Protein AF-Q52453-F1 (afdb_monomer_lite)

Secondary structure (DSSP, 8-state):
---HHHHHHHT-HHHHHPPPP---SS--HHHHHHHHHHHHHHHTTS----GGG--HHHHHHHHTTSS-TTT-

Sequence (72 aa):
MTSSAAAIRLGFEPFVNASPVELRTNWSDSDVQAVISATYRQVFGNEHLMLSERLTSAESLLASGNISVREF

Radius of gyration: 14.81 Å; chains: 1; bounding box: 39×23×34 Å

pLDDT: mean 90.71, std 7.8, range [49.72, 96.44]

Structure (mmCIF, N/CA/C/O backbone):
data_AF-Q52453-F1
#
_entry.id   AF-Q52453-F1
#
loop_
_atom_site.group_PDB
_atom_site.id
_atom_site.type_symbol
_atom_site.label_atom_id
_atom_site.label_alt_id
_atom_site.label_comp_id
_atom_site.label_asym_id
_atom_site.label_entity_id
_atom_site.label_seq_id
_atom_site.pdbx_PDB_ins_code
_atom_site.Cartn_x
_atom_site.Cartn_y
_atom_site.Cartn_z
_atom_site.occupancy
_atom_site.B_iso_or_equiv
_atom_site.auth_seq_id
_atom_site.auth_comp_id
_atom_site.auth_asym_id
_atom_site.auth_atom_id
_atom_site.pdbx_PDB_model_num
ATOM 1 N N . MET A 1 1 ? 24.808 -11.975 -4.281 1.00 49.72 1 MET A N 1
ATOM 2 C CA . MET A 1 1 ? 24.545 -10.523 -4.344 1.00 49.72 1 MET A CA 1
ATOM 3 C C . MET A 1 1 ? 24.989 -10.027 -5.705 1.00 49.72 1 MET A C 1
ATOM 5 O O . MET A 1 1 ? 26.163 -10.165 -6.026 1.00 49.72 1 MET A O 1
ATOM 9 N N . THR A 1 2 ? 24.062 -9.560 -6.542 1.00 55.91 2 THR A N 1
ATOM 10 C CA . THR A 1 2 ? 24.410 -8.894 -7.806 1.00 55.91 2 THR A CA 1
ATOM 11 C C . THR A 1 2 ? 25.260 -7.669 -7.486 1.00 55.91 2 THR A C 1
ATOM 13 O O . THR A 1 2 ? 24.922 -6.923 -6.569 1.00 55.91 2 THR A O 1
ATOM 16 N N . SER A 1 3 ? 26.379 -7.473 -8.185 1.00 67.00 3 SER A N 1
ATOM 17 C CA . SER A 1 3 ? 27.201 -6.280 -7.979 1.00 67.00 3 SER A CA 1
ATOM 18 C C . SER A 1 3 ? 26.349 -5.035 -8.244 1.00 67.00 3 SER A C 1
ATOM 20 O O . SER A 1 3 ? 25.575 -5.008 -9.201 1.00 67.00 3 SER A O 1
ATOM 22 N N . SER A 1 4 ? 26.481 -4.007 -7.401 1.00 79.94 4 SER A N 1
ATOM 23 C CA . SER A 1 4 ? 25.763 -2.727 -7.542 1.00 79.94 4 SER A CA 1
ATOM 24 C C . SER A 1 4 ? 25.820 -2.188 -8.986 1.00 79.94 4 SER A C 1
ATOM 26 O O . SER A 1 4 ? 24.815 -1.730 -9.521 1.00 79.94 4 SER A O 1
ATOM 28 N N . ALA A 1 5 ? 26.941 -2.394 -9.688 1.00 85.25 5 ALA A N 1
ATOM 29 C CA . ALA A 1 5 ? 27.105 -2.033 -11.096 1.00 85.25 5 ALA A CA 1
ATOM 30 C C . ALA A 1 5 ? 26.092 -2.694 -12.057 1.00 85.25 5 ALA A C 1
ATOM 32 O O . ALA A 1 5 ? 25.657 -2.055 -13.013 1.00 85.25 5 ALA A O 1
ATOM 33 N N . ALA A 1 6 ? 25.712 -3.957 -11.835 1.00 88.19 6 ALA A N 1
ATOM 34 C CA . ALA A 1 6 ? 24.708 -4.635 -12.657 1.00 88.19 6 ALA A CA 1
ATOM 35 C C . ALA A 1 6 ? 23.295 -4.097 -12.383 1.00 88.19 6 ALA A C 1
ATOM 37 O O . ALA A 1 6 ? 22.538 -3.870 -13.326 1.00 88.19 6 ALA A O 1
ATOM 38 N N . ALA A 1 7 ? 22.971 -3.833 -11.113 1.00 89.25 7 ALA A N 1
ATOM 39 C CA . ALA A 1 7 ? 21.682 -3.266 -10.718 1.00 89.25 7 ALA A CA 1
ATOM 40 C C . ALA A 1 7 ? 21.468 -1.858 -11.294 1.00 89.25 7 ALA A C 1
ATOM 42 O O . ALA A 1 7 ? 20.376 -1.549 -11.768 1.00 89.25 7 ALA A O 1
ATOM 43 N N . ILE A 1 8 ? 22.529 -1.041 -11.334 1.00 89.00 8 ILE A N 1
ATOM 44 C CA . ILE A 1 8 ? 22.501 0.294 -11.950 1.00 89.00 8 ILE A CA 1
ATOM 45 C C . ILE A 1 8 ? 22.187 0.193 -13.448 1.00 89.00 8 ILE A C 1
ATOM 47 O O . ILE A 1 8 ? 21.319 0.903 -13.944 1.00 89.00 8 ILE A O 1
ATOM 51 N N . ARG A 1 9 ? 22.854 -0.712 -14.180 1.00 91.56 9 ARG A N 1
ATOM 52 C CA . ARG A 1 9 ? 22.670 -0.854 -15.639 1.00 91.56 9 ARG A CA 1
ATOM 53 C C . ARG A 1 9 ? 21.272 -1.310 -16.033 1.00 91.56 9 ARG A C 1
ATOM 55 O O . ARG A 1 9 ? 20.789 -0.932 -17.093 1.00 91.56 9 ARG A O 1
ATOM 62 N N . LEU A 1 10 ? 20.660 -2.150 -15.207 1.00 91.38 10 LEU A N 1
ATOM 63 C CA . LEU A 1 10 ? 19.344 -2.716 -15.475 1.00 91.38 10 LEU A CA 1
ATOM 64 C C . LEU A 1 10 ? 18.207 -1.890 -14.835 1.00 91.38 10 LEU A C 1
ATOM 66 O O . LEU A 1 10 ? 17.044 -2.247 -14.984 1.00 91.38 10 LEU A O 1
ATOM 70 N N . GLY A 1 11 ? 18.537 -0.807 -14.119 1.00 89.00 11 GLY A N 1
ATOM 71 C CA . GLY A 1 11 ? 17.573 0.151 -13.572 1.00 89.00 11 GLY A CA 1
ATOM 72 C C . GLY A 1 11 ? 16.849 -0.278 -12.293 1.00 89.00 11 GLY A C 1
ATOM 73 O O . GLY A 1 11 ? 15.895 0.387 -11.906 1.00 89.00 11 GLY A O 1
ATOM 74 N N . PHE A 1 12 ? 17.278 -1.352 -11.618 1.00 90.75 12 PHE A N 1
ATOM 75 C CA . PHE A 1 12 ? 16.634 -1.828 -10.381 1.00 90.75 12 PHE A CA 1
ATOM 76 C C . PHE A 1 12 ? 17.430 -1.531 -9.102 1.00 90.75 12 PHE A C 1
ATOM 78 O O . PHE A 1 12 ? 17.043 -1.978 -8.026 1.00 90.75 12 PHE A O 1
ATOM 85 N N . GLU A 1 13 ? 18.521 -0.763 -9.192 1.00 89.62 13 GLU A N 1
ATOM 86 C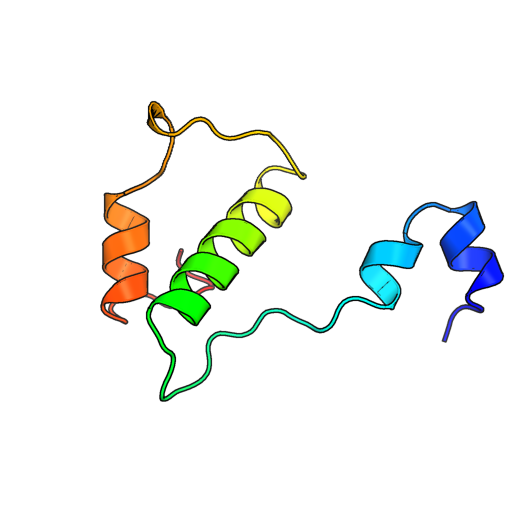 CA . GLU A 1 13 ? 19.331 -0.352 -8.033 1.00 89.62 13 GLU A CA 1
ATOM 87 C C . GLU A 1 13 ? 18.518 0.239 -6.864 1.00 89.62 13 GLU A C 1
ATOM 89 O O . GLU A 1 13 ? 18.758 -0.210 -5.737 1.00 89.62 13 GLU A O 1
ATOM 94 N N . PRO A 1 14 ? 17.498 1.098 -7.083 1.00 86.50 14 PRO A N 1
ATOM 95 C CA . PRO A 1 14 ? 16.705 1.644 -5.983 1.00 86.50 14 PRO A CA 1
ATOM 96 C C . PRO A 1 14 ? 16.015 0.568 -5.138 1.00 86.50 14 PRO A C 1
ATOM 98 O O . PRO A 1 14 ? 15.845 0.738 -3.936 1.00 86.50 14 PRO A O 1
ATOM 101 N N . PHE A 1 15 ? 15.652 -0.564 -5.747 1.00 86.88 15 PHE A N 1
ATOM 102 C CA . PHE A 1 15 ? 14.990 -1.677 -5.064 1.00 86.88 15 PHE A CA 1
ATOM 103 C C . PHE A 1 15 ? 15.973 -2.617 -4.362 1.00 86.88 15 PHE A C 1
ATOM 105 O O . PHE A 1 15 ? 15.576 -3.342 -3.457 1.00 86.88 15 PHE A O 1
ATOM 112 N N . VAL A 1 16 ? 17.252 -2.616 -4.755 1.00 85.88 16 VAL A N 1
ATOM 113 C CA . VAL A 1 16 ? 18.288 -3.431 -4.096 1.00 85.88 16 VAL A CA 1
ATOM 114 C C . VAL A 1 16 ? 18.658 -2.847 -2.739 1.00 85.88 16 VAL A C 1
ATOM 116 O O . VAL A 1 16 ? 18.886 -3.593 -1.791 1.00 85.88 16 VAL A O 1
ATOM 119 N N . ASN A 1 17 ? 18.729 -1.518 -2.659 1.00 82.81 17 ASN A N 1
ATOM 120 C CA . ASN A 1 17 ? 19.153 -0.801 -1.458 1.00 82.81 17 ASN A CA 1
ATOM 121 C C . ASN A 1 17 ? 17.979 -0.376 -0.561 1.00 82.81 17 ASN A C 1
ATOM 123 O O . ASN A 1 17 ? 18.202 0.115 0.545 1.00 82.81 17 ASN A O 1
ATOM 127 N N . ALA A 1 18 ? 16.737 -0.557 -1.015 1.00 86.94 18 ALA A N 1
ATOM 128 C CA . ALA A 1 18 ? 15.559 -0.265 -0.214 1.00 86.94 18 ALA A CA 1
ATOM 129 C C . ALA A 1 18 ? 15.359 -1.328 0.874 1.00 86.94 18 ALA A C 1
ATOM 131 O O . ALA A 1 18 ? 15.223 -2.519 0.590 1.00 86.94 18 ALA A O 1
ATOM 132 N N . SER A 1 19 ? 15.283 -0.885 2.129 1.00 88.94 19 SER A N 1
ATOM 133 C CA . SER A 1 19 ? 14.816 -1.738 3.220 1.00 88.94 19 SER A CA 1
ATOM 134 C C . SER A 1 19 ? 13.356 -2.145 2.979 1.00 88.94 19 SER A C 1
ATOM 136 O O . SER A 1 19 ? 12.559 -1.295 2.565 1.00 88.94 19 SER A O 1
ATOM 138 N N . PRO A 1 20 ? 12.976 -3.404 3.262 1.00 91.12 20 PRO A N 1
ATOM 139 C CA . PRO A 1 20 ? 11.583 -3.826 3.215 1.00 91.12 20 PRO A CA 1
ATOM 140 C C . PRO A 1 20 ? 10.700 -2.923 4.081 1.00 91.12 20 PRO A C 1
ATOM 142 O O . PRO A 1 20 ? 11.067 -2.569 5.203 1.00 91.12 20 PRO A O 1
ATOM 145 N N . VAL A 1 21 ? 9.533 -2.555 3.554 1.00 93.12 21 VAL A N 1
ATOM 146 C CA . VAL A 1 21 ? 8.521 -1.814 4.310 1.00 93.12 21 VAL A CA 1
ATOM 147 C C . VAL A 1 21 ? 7.645 -2.828 5.035 1.00 93.12 21 VAL A C 1
ATOM 149 O O . VAL A 1 21 ? 6.971 -3.641 4.404 1.00 93.12 21 VAL A O 1
ATOM 152 N N . GLU A 1 22 ? 7.677 -2.793 6.364 1.00 92.88 22 GLU A N 1
ATOM 153 C CA . GLU A 1 22 ? 6.993 -3.750 7.233 1.00 92.88 22 GLU A CA 1
ATOM 154 C C . GLU A 1 22 ? 6.155 -3.007 8.278 1.00 92.88 22 GLU A C 1
ATOM 156 O O . GLU A 1 22 ? 6.641 -2.067 8.905 1.00 92.88 22 GLU A O 1
ATOM 161 N N . LEU A 1 23 ? 4.929 -3.472 8.533 1.00 93.44 23 LEU A N 1
ATOM 162 C CA . LEU A 1 23 ? 4.113 -2.990 9.649 1.00 93.44 23 LEU A CA 1
ATOM 163 C C . LEU A 1 23 ? 4.284 -3.940 10.847 1.00 93.44 23 LEU A C 1
ATOM 165 O O . LEU A 1 23 ? 3.704 -5.026 10.873 1.00 93.44 23 LEU A O 1
ATOM 169 N N . ARG A 1 24 ? 5.110 -3.559 11.830 1.00 89.94 24 ARG A N 1
ATOM 170 C CA . ARG A 1 24 ? 5.371 -4.356 13.048 1.00 89.94 24 ARG A CA 1
ATOM 171 C C . ARG A 1 24 ? 4.509 -3.891 14.216 1.00 89.94 24 ARG A C 1
ATOM 173 O O . ARG A 1 24 ? 4.140 -2.729 14.276 1.00 89.94 24 ARG A O 1
ATOM 180 N N . THR A 1 25 ? 4.221 -4.780 15.170 1.00 86.69 25 THR A N 1
ATOM 181 C CA . THR A 1 25 ? 3.520 -4.438 16.425 1.00 86.69 25 THR A CA 1
ATOM 182 C C . THR A 1 25 ? 4.131 -3.213 17.110 1.00 86.69 25 THR A C 1
ATOM 184 O O . THR A 1 25 ? 5.354 -3.090 17.153 1.00 86.69 25 THR A O 1
ATOM 187 N N . ASN A 1 26 ? 3.275 -2.364 17.693 1.00 89.56 26 ASN A N 1
ATOM 188 C CA . ASN A 1 26 ? 3.596 -1.013 18.189 1.00 89.56 26 ASN A CA 1
ATOM 189 C C . ASN A 1 26 ? 3.890 0.006 17.076 1.00 89.56 26 ASN A C 1
ATOM 191 O O . ASN A 1 26 ? 4.732 0.887 17.245 1.00 89.56 26 ASN A O 1
ATOM 195 N N . TRP A 1 27 ? 3.203 -0.128 15.942 1.00 91.81 27 TRP A N 1
ATOM 196 C CA . TRP A 1 27 ? 3.264 0.837 14.853 1.00 91.81 27 TRP A CA 1
ATOM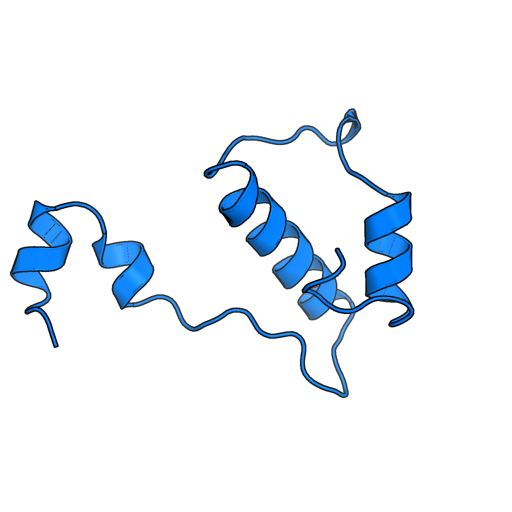 197 C C . TRP A 1 27 ? 2.605 2.163 15.242 1.00 91.81 27 TRP A C 1
ATOM 199 O O . TRP A 1 27 ? 1.663 2.218 16.034 1.00 91.81 27 TRP A O 1
ATOM 209 N N . SER A 1 28 ? 3.127 3.236 14.662 1.00 93.88 28 SER A N 1
ATOM 210 C CA . SER A 1 28 ? 2.570 4.583 14.723 1.00 93.88 28 SER A CA 1
ATOM 211 C C . SER A 1 28 ? 1.683 4.872 13.510 1.00 93.88 28 SER A C 1
ATOM 213 O O . SER A 1 28 ? 1.790 4.211 12.475 1.00 93.88 28 SER A O 1
ATOM 215 N N . ASP A 1 29 ? 0.865 5.924 13.586 1.00 93.06 29 ASP A N 1
ATOM 216 C CA . ASP A 1 29 ? 0.082 6.392 12.432 1.00 93.06 29 ASP A CA 1
ATOM 217 C C . ASP A 1 29 ? 0.976 6.732 11.226 1.00 93.06 29 ASP A C 1
ATOM 219 O O . ASP A 1 29 ? 0.598 6.497 10.076 1.00 93.06 29 ASP A O 1
ATOM 223 N N . SER A 1 30 ? 2.194 7.233 11.468 1.00 94.69 30 SER A N 1
ATOM 224 C CA . SER A 1 30 ? 3.171 7.476 10.402 1.00 94.69 30 SER A CA 1
ATOM 225 C C . SER A 1 30 ? 3.641 6.194 9.720 1.00 94.69 30 SER A C 1
ATOM 227 O O . SER A 1 30 ? 3.810 6.199 8.500 1.00 94.69 30 SER A O 1
ATOM 229 N N . ASP A 1 31 ? 3.804 5.098 10.465 1.00 94.75 31 ASP A N 1
ATOM 230 C CA . ASP A 1 31 ? 4.209 3.811 9.889 1.00 94.75 31 ASP A CA 1
ATOM 231 C C . ASP A 1 31 ? 3.107 3.258 8.982 1.00 94.75 31 ASP A C 1
ATOM 233 O O . ASP A 1 31 ? 3.382 2.791 7.876 1.00 94.75 31 ASP A O 1
ATOM 237 N N . VAL A 1 32 ? 1.843 3.393 9.397 1.00 95.56 32 VAL A N 1
ATOM 238 C CA . VAL A 1 32 ? 0.690 2.992 8.579 1.00 95.56 32 VAL A CA 1
ATOM 239 C C . VAL A 1 32 ? 0.629 3.792 7.285 1.00 95.56 32 VAL A C 1
ATOM 241 O O . VAL A 1 32 ? 0.489 3.210 6.211 1.00 95.56 32 VAL A O 1
ATOM 244 N N . GLN A 1 33 ? 0.780 5.117 7.346 1.00 94.88 33 GLN A N 1
ATOM 245 C CA . GLN A 1 33 ? 0.766 5.949 6.138 1.00 94.88 33 GLN A CA 1
ATOM 246 C C . GLN A 1 33 ? 1.945 5.639 5.203 1.00 94.88 33 GLN A C 1
ATOM 248 O O . GLN A 1 33 ? 1.779 5.653 3.976 1.00 94.88 33 GLN A O 1
ATOM 253 N N . ALA A 1 34 ? 3.120 5.318 5.755 1.00 94.81 34 ALA A N 1
ATOM 254 C CA . ALA A 1 34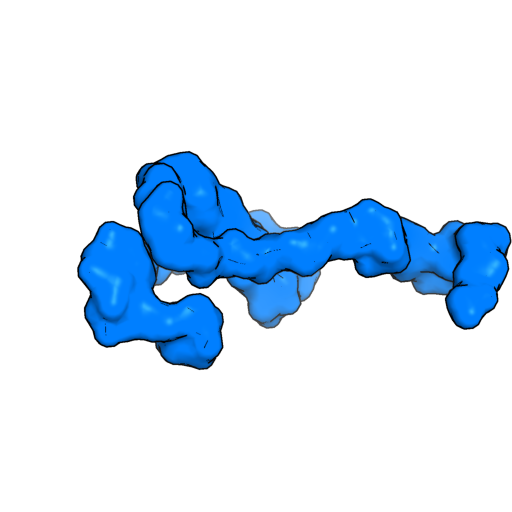 ? 4.274 4.883 4.974 1.00 94.81 34 ALA A CA 1
ATOM 255 C C . ALA A 1 34 ? 4.000 3.556 4.250 1.00 94.81 34 ALA A C 1
ATOM 257 O O . ALA A 1 34 ? 4.298 3.443 3.058 1.00 94.81 34 ALA A O 1
ATOM 258 N N . VAL A 1 35 ? 3.378 2.591 4.935 1.00 95.94 35 VAL A N 1
ATOM 259 C CA . VAL A 1 35 ? 2.974 1.299 4.361 1.00 95.94 35 VAL A CA 1
ATOM 260 C C . VAL A 1 35 ? 1.922 1.493 3.272 1.00 95.94 35 VAL A C 1
ATOM 262 O O . VAL A 1 35 ? 2.138 1.021 2.163 1.00 95.94 35 VAL A O 1
ATOM 265 N N . ILE A 1 36 ? 0.854 2.259 3.519 1.00 95.62 36 ILE A N 1
ATOM 266 C CA . ILE A 1 36 ? -0.186 2.558 2.515 1.00 95.62 36 ILE A CA 1
ATOM 267 C C . ILE A 1 36 ? 0.439 3.148 1.243 1.00 95.62 36 ILE A C 1
ATOM 269 O O . ILE A 1 36 ? 0.184 2.686 0.130 1.00 95.62 36 ILE A O 1
ATOM 273 N N . SER A 1 37 ? 1.315 4.142 1.403 1.00 93.75 37 SER A N 1
ATOM 274 C CA . SER A 1 37 ? 1.983 4.808 0.279 1.00 93.75 37 SER A CA 1
ATOM 275 C C . SER A 1 37 ? 2.965 3.888 -0.457 1.00 93.75 37 SER A C 1
ATOM 277 O O . SER A 1 37 ? 3.179 4.036 -1.662 1.00 93.75 37 SER A O 1
ATOM 279 N N . ALA A 1 38 ? 3.613 2.961 0.252 1.00 94.62 38 ALA A N 1
ATOM 280 C CA . ALA A 1 38 ? 4.466 1.942 -0.353 1.00 94.62 38 ALA A CA 1
ATOM 281 C C . ALA A 1 38 ? 3.634 0.907 -1.123 1.00 94.62 38 ALA A C 1
ATOM 283 O O . ALA A 1 38 ? 3.989 0.588 -2.255 1.00 94.62 38 ALA A O 1
ATOM 284 N N . THR A 1 39 ? 2.506 0.455 -0.568 1.00 95.06 39 THR A N 1
ATOM 285 C CA . THR A 1 39 ? 1.592 -0.487 -1.222 1.00 95.06 39 THR A CA 1
ATOM 286 C C . THR A 1 39 ? 1.038 0.093 -2.512 1.00 95.06 39 THR A C 1
ATOM 288 O O . THR A 1 39 ? 1.142 -0.562 -3.543 1.00 95.06 39 THR A O 1
ATOM 291 N N . TYR A 1 40 ? 0.541 1.33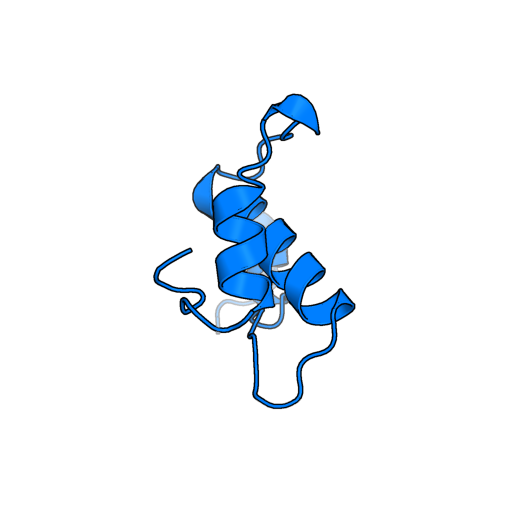5 -2.516 1.00 95.31 40 TYR A N 1
ATOM 292 C CA . TYR A 1 40 ? 0.052 1.947 -3.756 1.00 95.31 40 TYR A CA 1
ATOM 293 C C . TYR A 1 40 ? 1.140 2.045 -4.828 1.00 95.31 40 TYR A C 1
ATOM 295 O O . TYR A 1 40 ? 0.908 1.656 -5.971 1.00 95.31 40 TYR A O 1
ATOM 303 N N . ARG A 1 41 ? 2.353 2.486 -4.467 1.00 93.00 41 ARG A N 1
ATOM 304 C CA . ARG A 1 41 ? 3.477 2.533 -5.417 1.00 93.00 41 ARG A CA 1
ATOM 305 C C . ARG A 1 41 ? 3.886 1.146 -5.905 1.00 93.00 41 ARG A C 1
ATOM 307 O O . ARG A 1 41 ? 4.284 1.011 -7.054 1.00 93.00 41 ARG A O 1
ATOM 314 N N . GLN A 1 42 ? 3.793 0.121 -5.069 1.00 93.50 42 GLN A N 1
ATOM 315 C CA . GLN A 1 42 ? 4.178 -1.232 -5.451 1.00 93.50 42 GLN A CA 1
ATOM 316 C C . GLN A 1 42 ? 3.120 -1.905 -6.333 1.00 93.50 42 GLN A C 1
ATOM 318 O O . GLN A 1 42 ? 3.456 -2.473 -7.369 1.00 93.50 42 GLN A O 1
ATOM 323 N N . VAL A 1 43 ? 1.851 -1.849 -5.928 1.00 94.81 43 VAL A N 1
ATOM 324 C CA . VAL A 1 43 ? 0.742 -2.562 -6.577 1.00 94.81 43 VAL A CA 1
ATOM 325 C C . VAL A 1 43 ? 0.334 -1.882 -7.881 1.00 94.81 43 VAL A C 1
ATOM 327 O O . VAL A 1 43 ? 0.130 -2.570 -8.878 1.00 94.81 43 VAL A O 1
ATOM 330 N N . PHE A 1 44 ? 0.276 -0.548 -7.910 1.00 94.19 44 PHE A N 1
ATOM 331 C CA . PHE A 1 44 ? -0.062 0.201 -9.126 1.00 94.19 44 PHE A CA 1
ATOM 332 C C . PHE A 1 44 ? 1.148 0.512 -10.017 1.00 94.19 44 PHE A C 1
ATOM 334 O O . PHE A 1 44 ? 0.999 1.157 -11.047 1.00 94.19 44 PHE A O 1
ATOM 341 N N . GLY A 1 45 ? 2.358 0.068 -9.662 1.00 92.94 45 GLY A N 1
ATOM 342 C CA . GLY A 1 45 ? 3.539 0.281 -10.507 1.00 92.94 45 GLY A CA 1
ATOM 343 C C . GLY A 1 45 ? 4.021 1.737 -10.542 1.00 92.94 45 GLY A C 1
ATOM 344 O O . GLY A 1 45 ? 4.407 2.246 -11.589 1.00 92.94 45 GLY A O 1
ATOM 345 N N . ASN A 1 46 ? 4.036 2.388 -9.379 1.00 91.62 46 ASN A N 1
ATOM 346 C CA . ASN A 1 46 ? 4.479 3.764 -9.145 1.00 91.62 46 ASN A CA 1
ATOM 347 C C . ASN A 1 46 ? 3.622 4.824 -9.858 1.00 91.62 46 ASN A C 1
ATOM 349 O O . ASN A 1 46 ? 4.117 5.882 -10.247 1.00 91.62 46 ASN A O 1
ATOM 353 N N . GLU A 1 47 ? 2.330 4.542 -10.008 1.00 92.56 47 GLU A N 1
ATOM 354 C CA . GLU A 1 47 ? 1.362 5.498 -10.528 1.00 92.56 47 GLU A CA 1
ATOM 355 C C . GLU A 1 47 ? 1.038 6.605 -9.510 1.00 92.56 47 GLU A C 1
ATOM 357 O O . GLU A 1 47 ? 1.061 6.408 -8.289 1.00 92.56 47 GLU A O 1
ATOM 362 N N . HIS A 1 48 ? 0.746 7.800 -10.023 1.00 90.00 48 HIS A N 1
ATOM 363 C CA . HIS A 1 48 ? 0.389 8.954 -9.209 1.00 90.00 48 HIS A CA 1
ATOM 364 C C . HIS A 1 48 ? -1.099 8.931 -8.871 1.00 90.00 48 HIS A C 1
ATOM 366 O O . HIS A 1 48 ? -1.916 9.467 -9.614 1.00 90.00 48 HIS A O 1
ATOM 372 N N . LEU A 1 49 ? -1.425 8.346 -7.720 1.00 90.50 49 LEU A N 1
ATOM 373 C CA . LEU A 1 49 ? -2.785 8.356 -7.196 1.00 90.50 49 LEU A CA 1
ATOM 374 C C . LEU A 1 49 ? -3.178 9.752 -6.698 1.00 90.50 49 LEU A C 1
ATOM 376 O O . LEU A 1 49 ? -2.470 10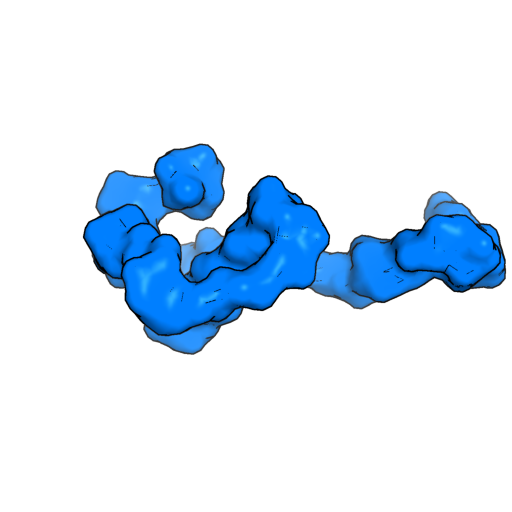.353 -5.882 1.00 90.50 49 LEU A O 1
ATOM 380 N N . MET A 1 50 ? -4.333 10.246 -7.134 1.00 91.06 50 MET A N 1
ATOM 381 C CA . MET A 1 50 ? -4.900 11.493 -6.629 1.00 91.06 50 MET A CA 1
ATOM 382 C C . MET A 1 50 ? -5.654 11.259 -5.317 1.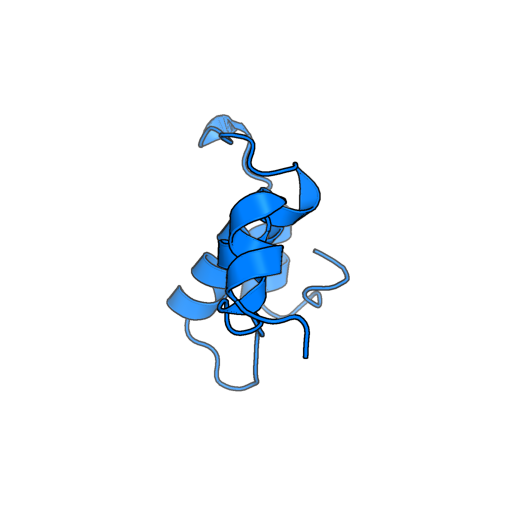00 91.06 50 MET A C 1
ATOM 384 O O . MET A 1 50 ? -6.111 10.158 -5.010 1.00 91.06 50 MET A O 1
ATOM 388 N N . LEU A 1 51 ? -5.839 12.320 -4.525 1.00 89.69 51 LEU A N 1
ATOM 389 C CA . LEU A 1 51 ? -6.539 12.227 -3.236 1.00 89.69 51 LEU A CA 1
ATOM 390 C C . LEU A 1 51 ? -7.967 11.673 -3.365 1.00 89.69 51 LEU A C 1
ATOM 392 O O . LEU A 1 51 ? -8.433 10.985 -2.462 1.00 89.69 51 LEU A O 1
ATOM 396 N N . SER A 1 52 ? -8.641 11.946 -4.483 1.00 91.81 52 SER A N 1
ATOM 397 C CA . SER A 1 52 ? -9.989 11.446 -4.777 1.00 91.81 52 SER A CA 1
ATOM 398 C C . SER A 1 52 ? -10.051 9.945 -5.064 1.00 91.81 52 SER A C 1
ATOM 400 O O . SER A 1 52 ? -11.131 9.369 -5.008 1.00 91.81 52 SER A O 1
ATOM 402 N N . GLU A 1 53 ? -8.923 9.318 -5.389 1.00 91.31 53 GLU A N 1
ATOM 403 C CA . GLU A 1 53 ? -8.844 7.916 -5.819 1.00 91.31 53 GLU A CA 1
ATOM 404 C C . GLU A 1 53 ? -8.419 6.983 -4.676 1.00 91.31 53 GLU A C 1
ATOM 406 O O . GLU A 1 53 ? -8.427 5.763 -4.827 1.00 91.31 53 GLU A O 1
ATOM 411 N N . ARG A 1 54 ? -8.063 7.545 -3.513 1.00 93.62 54 ARG A N 1
ATOM 412 C CA . ARG A 1 54 ? -7.620 6.776 -2.347 1.00 93.62 54 ARG A CA 1
ATOM 413 C C . ARG A 1 54 ? -8.733 5.883 -1.803 1.00 93.62 54 ARG A C 1
ATOM 415 O O . ARG A 1 54 ? -9.861 6.323 -1.569 1.00 93.62 54 ARG A O 1
ATOM 422 N N . LEU A 1 55 ? -8.375 4.640 -1.488 1.00 94.06 55 LEU A N 1
ATOM 423 C CA . LEU A 1 55 ? -9.253 3.630 -0.898 1.00 94.06 55 LEU A CA 1
ATOM 424 C C . LEU A 1 55 ? -9.403 3.845 0.618 1.00 94.06 55 LEU A C 1
ATOM 426 O O . LEU A 1 55 ? -9.031 2.999 1.430 1.00 94.06 55 LEU A O 1
ATOM 430 N N . THR A 1 56 ? -9.974 4.983 1.014 1.00 94.19 56 THR A N 1
ATOM 431 C CA . THR A 1 56 ? -10.088 5.437 2.417 1.00 94.19 56 THR A CA 1
ATOM 432 C C . THR A 1 56 ? -10.703 4.410 3.375 1.00 94.19 56 THR A C 1
ATOM 434 O O . THR A 1 56 ? -10.274 4.306 4.526 1.00 94.19 56 THR A O 1
ATOM 437 N N . SER A 1 57 ? -11.668 3.609 2.912 1.00 95.19 57 SER A N 1
ATOM 438 C CA . SER A 1 57 ? -12.246 2.516 3.708 1.00 95.19 57 SER A CA 1
ATOM 439 C C . SER A 1 57 ? -11.212 1.440 4.047 1.00 95.19 57 SER A C 1
ATOM 441 O O . SER A 1 57 ? -11.129 1.013 5.195 1.00 95.19 57 SER A O 1
ATOM 443 N N . ALA A 1 58 ? -10.430 0.993 3.063 1.00 95.69 58 ALA A N 1
ATOM 444 C CA . ALA A 1 58 ? -9.418 -0.042 3.258 1.00 95.69 58 ALA A CA 1
ATOM 445 C C . ALA A 1 58 ? -8.254 0.486 4.109 1.00 95.69 58 ALA A C 1
ATOM 447 O O . ALA A 1 58 ? -7.783 -0.200 5.011 1.00 95.69 58 ALA A O 1
ATOM 448 N N . GLU A 1 59 ? -7.863 1.746 3.897 1.00 96.12 59 GLU A N 1
ATOM 449 C CA . GLU A 1 59 ? -6.832 2.412 4.699 1.00 96.12 59 GLU A CA 1
ATOM 450 C C . GLU A 1 59 ? -7.224 2.467 6.180 1.00 96.12 59 GLU A C 1
ATOM 452 O O . GLU A 1 59 ? -6.401 2.195 7.049 1.00 96.12 59 GLU A O 1
ATOM 457 N N . SER A 1 60 ? -8.497 2.748 6.469 1.00 95.50 60 SER A N 1
ATOM 458 C CA . SER A 1 60 ? -9.025 2.769 7.839 1.00 95.50 60 SER A CA 1
ATOM 459 C C . SER A 1 60 ? -9.063 1.374 8.474 1.00 95.50 60 SER A C 1
ATOM 461 O O . SER A 1 60 ? -8.821 1.228 9.672 1.00 95.50 60 SER A O 1
ATOM 463 N N . LEU A 1 61 ? -9.343 0.327 7.688 1.00 96.44 61 LEU A N 1
ATOM 464 C CA . LEU A 1 61 ? -9.285 -1.060 8.163 1.00 96.44 61 LEU A CA 1
ATOM 465 C C . LEU A 1 61 ? -7.847 -1.479 8.499 1.00 96.44 61 LEU A C 1
ATOM 467 O O . LEU A 1 61 ? -7.626 -2.128 9.521 1.00 96.44 61 LEU A O 1
ATOM 471 N N . LEU A 1 62 ? -6.868 -1.073 7.687 1.00 95.31 62 LEU A N 1
ATOM 472 C CA . LEU A 1 62 ? -5.454 -1.320 7.974 1.00 95.31 62 LEU A CA 1
ATOM 473 C C . LEU A 1 62 ? -5.000 -0.526 9.209 1.00 95.31 62 LEU A C 1
ATOM 475 O O . LEU A 1 62 ? -4.381 -1.086 10.110 1.00 95.31 62 LEU A O 1
ATOM 479 N N . ALA A 1 63 ? -5.379 0.752 9.294 1.00 93.94 63 ALA A N 1
ATOM 480 C CA . ALA A 1 63 ? -5.065 1.645 10.412 1.00 93.94 63 ALA A CA 1
ATOM 481 C C . ALA A 1 63 ? -5.779 1.292 11.725 1.00 93.94 63 ALA A C 1
ATOM 483 O O . ALA A 1 63 ? -5.458 1.858 12.759 1.00 93.94 63 ALA A O 1
ATOM 484 N N . SER A 1 64 ? -6.759 0.389 11.710 1.00 93.81 64 SER A N 1
ATOM 485 C CA . SER A 1 64 ? -7.359 -0.179 12.927 1.00 93.81 64 SER A CA 1
ATOM 486 C C . SER A 1 64 ? -6.785 -1.554 13.275 1.00 93.81 64 SER A C 1
ATOM 488 O O . SER A 1 64 ? -7.090 -2.092 14.336 1.00 93.81 64 SER A O 1
ATOM 490 N N . GLY A 1 65 ? -5.939 -2.123 12.409 1.00 92.75 65 GLY A N 1
ATOM 491 C CA . GLY A 1 65 ? -5.421 -3.481 12.552 1.00 92.75 65 GLY A CA 1
ATOM 492 C C . GLY A 1 65 ? -6.460 -4.572 12.279 1.00 92.75 65 GLY A C 1
ATOM 493 O O . GLY A 1 65 ? -6.231 -5.725 12.637 1.00 92.75 65 GLY A O 1
ATOM 494 N N . ASN A 1 66 ? -7.592 -4.230 11.651 1.00 95.38 66 ASN A N 1
ATOM 495 C CA . ASN A 1 66 ? -8.643 -5.191 11.307 1.00 95.38 66 ASN A CA 1
ATOM 496 C C . ASN A 1 66 ? -8.247 -6.094 10.133 1.00 95.38 66 ASN A C 1
ATOM 498 O O . ASN A 1 66 ? -8.762 -7.204 10.016 1.00 95.38 66 ASN A O 1
ATOM 502 N N . ILE A 1 67 ? -7.360 -5.605 9.263 1.00 95.62 67 ILE A N 1
ATOM 503 C CA . ILE A 1 67 ? -6.794 -6.351 8.138 1.00 95.62 67 ILE A CA 1
ATOM 504 C C . ILE A 1 67 ? -5.269 -6.269 8.168 1.00 95.62 67 ILE A C 1
ATOM 506 O O . ILE A 1 67 ? -4.682 -5.314 8.677 1.00 95.62 67 ILE A O 1
ATOM 510 N N . SER A 1 68 ? -4.624 -7.284 7.608 1.00 94.25 68 SER A N 1
ATOM 511 C CA . SER A 1 68 ? -3.175 -7.317 7.413 1.00 94.25 68 SER A CA 1
ATOM 512 C C . SER A 1 68 ? -2.749 -6.584 6.135 1.00 94.25 68 SER A C 1
ATOM 514 O O . SER A 1 68 ? -3.544 -6.400 5.220 1.00 94.25 68 SER A O 1
ATOM 516 N N . VAL A 1 69 ? -1.457 -6.248 6.012 1.00 93.88 69 VAL A N 1
ATOM 517 C CA . VAL A 1 69 ? -0.876 -5.646 4.786 1.00 93.88 69 VAL A CA 1
ATOM 518 C C . VAL A 1 69 ? -1.083 -6.523 3.541 1.00 93.88 69 VAL A C 1
ATOM 520 O O . VAL A 1 69 ? -1.062 -6.025 2.430 1.00 93.88 69 VAL A O 1
ATOM 523 N N . ARG A 1 70 ? -1.283 -7.835 3.714 1.00 94.44 70 ARG A N 1
ATOM 524 C CA . ARG A 1 70 ? -1.597 -8.766 2.617 1.00 94.44 70 ARG A CA 1
ATOM 525 C C . ARG A 1 70 ? -3.049 -8.640 2.134 1.00 94.44 70 ARG A C 1
ATOM 527 O O . ARG A 1 70 ? -3.350 -9.034 1.014 1.00 94.44 70 ARG A O 1
ATOM 534 N N . GLU A 1 71 ? -3.950 -8.231 3.019 1.00 94.50 71 GLU A N 1
ATOM 535 C CA . GLU A 1 71 ? -5.387 -8.103 2.745 1.00 94.50 71 GLU A CA 1
ATOM 536 C C . GLU A 1 71 ? -5.776 -6.698 2.292 1.00 94.50 71 GLU A C 1
ATOM 538 O O . GLU A 1 71 ? -6.812 -6.553 1.645 1.00 94.50 71 GLU A O 1
ATOM 543 N N . PHE A 1 72 ? -4.967 -5.698 2.651 1.00 94.69 72 PHE A N 1
ATOM 544 C CA . PHE A 1 72 ? -5.020 -4.349 2.099 1.00 94.69 72 PHE A CA 1
ATOM 545 C C . PHE A 1 72 ? -4.478 -4.328 0.666 1.00 94.69 72 PHE A C 1
ATOM 547 O O . PHE A 1 72 ? -5.182 -3.774 -0.206 1.00 94.69 72 PHE A O 1
#

Organism: Pseudanabaena tenuis (strain PCC 7409) (NCBI:txid29415)

Foldseek 3Di:
DPPCVVCVVVVNSVVVPDDDLDDDPPDDPVSLVVLLVVCCCVVVVHDDDDPVRDPVVVSVCVVVVVDDSVRD

InterPro domains:
  IPR001297 Phycobilisome linker domain [PF00427] (28-72)
  IPR001297 Phycobilisome linker domain [PS51445] (1-72)
  IPR038255 Phycobilisome linker domain superfamily [G3DSA:1.10.3130.20] (18-72)